Protein AF-E2BTM4-F1 (afdb_monomer_lite)

Sequence (69 aa):
STVLKTMECFKEIGSVNNCPKSGRPAINEEKQLDVLQTFIEGPNSTINRAAQTHDIAPKSVWRILKKNK

Organism: Harpegnathos saltator (NCBI:txid610380)

Foldseek 3Di:
DVVVVLVVCCVVPVDSDDDDPDDDDQDPPVLLVQLVVCCVVPVPDDLVNSCVVSVHDSVNSVVSVVVVD

pLDDT: mean 84.88, std 8.42, range [64.06, 93.31]

Radius of gyration: 18.98 Å; chains: 1; bounding box: 35×22×48 Å

Structure (mmCIF, N/CA/C/O backbone):
data_AF-E2BTM4-F1
#
_entry.id   AF-E2BTM4-F1
#
loop_
_atom_site.group_PDB
_atom_site.id
_atom_site.type_symbol
_atom_site.label_atom_id
_atom_site.label_alt_id
_atom_site.label_comp_id
_atom_site.label_asym_id
_atom_site.label_entity_id
_atom_site.label_seq_id
_atom_site.pdbx_PDB_ins_code
_atom_site.Cartn_x
_atom_site.Cartn_y
_atom_site.Cartn_z
_atom_site.occupancy
_atom_site.B_iso_or_equiv
_atom_site.auth_seq_id
_atom_site.auth_comp_id
_atom_site.auth_asym_id
_atom_site.auth_atom_id
_atom_site.pdbx_PDB_model_num
ATOM 1 N N . SER A 1 1 ? 19.847 -12.587 -32.460 1.00 70.75 1 SER A N 1
ATOM 2 C CA . SER A 1 1 ? 21.089 -11.801 -32.325 1.00 70.75 1 SER A CA 1
ATOM 3 C C . SER A 1 1 ? 20.856 -10.662 -31.346 1.00 70.75 1 SER A C 1
ATOM 5 O O . SER A 1 1 ? 19.824 -10.008 -31.443 1.00 70.75 1 SER A O 1
ATOM 7 N N . THR A 1 2 ? 21.759 -10.453 -30.388 1.00 77.81 2 THR A N 1
ATOM 8 C CA . THR A 1 2 ? 21.668 -9.411 -29.345 1.00 77.81 2 THR A CA 1
ATOM 9 C C . THR A 1 2 ? 21.652 -8.003 -29.947 1.00 77.81 2 THR A C 1
ATOM 11 O O . THR A 1 2 ? 20.919 -7.144 -29.479 1.00 77.81 2 THR A O 1
ATOM 14 N N . VAL A 1 3 ? 22.374 -7.813 -31.056 1.00 83.88 3 VAL A N 1
ATOM 15 C CA . VAL A 1 3 ? 22.511 -6.533 -31.768 1.00 83.88 3 VAL A CA 1
ATOM 16 C C . VAL A 1 3 ? 21.180 -6.029 -32.338 1.00 83.88 3 VAL A C 1
ATOM 18 O O . VAL A 1 3 ? 20.873 -4.850 -32.211 1.00 83.88 3 VAL A O 1
ATOM 21 N N . LEU A 1 4 ? 20.354 -6.916 -32.909 1.00 84.19 4 LEU A N 1
ATOM 22 C CA . LEU A 1 4 ? 19.047 -6.536 -33.470 1.00 84.19 4 LEU A CA 1
ATOM 23 C C . LEU A 1 4 ? 18.094 -6.009 -32.388 1.00 84.19 4 LEU A C 1
ATOM 25 O O . LEU A 1 4 ? 17.475 -4.968 -32.576 1.00 84.19 4 LEU A O 1
ATOM 29 N N . LYS A 1 5 ? 18.059 -6.671 -31.225 1.00 79.00 5 LYS A N 1
ATOM 30 C CA . LYS A 1 5 ? 17.240 -6.244 -30.080 1.00 79.00 5 LYS A CA 1
ATOM 31 C C . LYS A 1 5 ? 17.677 -4.883 -29.541 1.00 79.00 5 LYS A C 1
ATOM 33 O O . LYS A 1 5 ? 16.839 -4.059 -29.198 1.00 79.00 5 LYS A O 1
ATOM 38 N N . THR A 1 6 ? 18.986 -4.628 -29.497 1.00 81.94 6 THR A N 1
ATOM 39 C CA . THR A 1 6 ? 19.519 -3.319 -29.101 1.00 81.94 6 THR A CA 1
ATOM 40 C C . THR A 1 6 ? 19.147 -2.230 -30.110 1.00 81.94 6 THR A C 1
ATOM 42 O O . THR A 1 6 ? 18.791 -1.130 -29.700 1.00 81.94 6 THR A O 1
ATOM 45 N N . MET A 1 7 ? 19.177 -2.524 -31.415 1.00 85.62 7 MET A N 1
ATOM 46 C CA . MET A 1 7 ? 18.754 -1.569 -32.447 1.00 85.62 7 MET A CA 1
ATOM 47 C C . MET A 1 7 ? 17.255 -1.249 -32.380 1.00 85.62 7 MET A C 1
ATOM 49 O O . MET A 1 7 ? 16.884 -0.094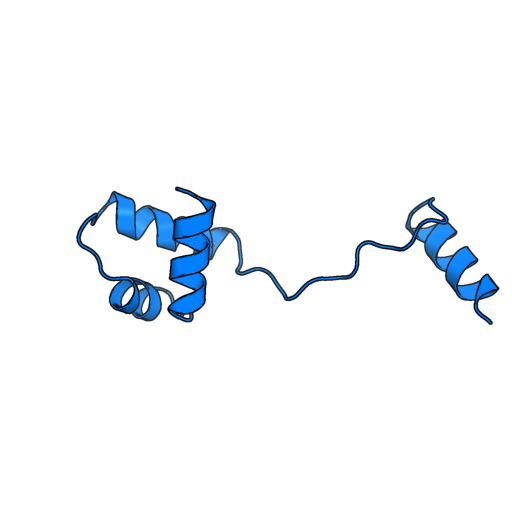 -32.566 1.00 85.62 7 MET A O 1
ATOM 53 N N . GLU A 1 8 ? 16.398 -2.235 -32.111 1.00 84.00 8 GLU A N 1
ATOM 54 C CA . GLU A 1 8 ? 14.955 -2.019 -31.921 1.00 84.00 8 GLU A CA 1
ATOM 55 C C . GLU A 1 8 ? 14.671 -1.187 -30.662 1.00 84.00 8 GLU A C 1
ATOM 57 O O . GLU A 1 8 ? 14.013 -0.155 -30.763 1.00 84.00 8 GLU A O 1
ATOM 62 N N . CYS A 1 9 ? 15.266 -1.535 -29.513 1.00 76.94 9 CYS A N 1
ATOM 63 C CA . CYS A 1 9 ? 15.162 -0.726 -28.289 1.00 76.94 9 CYS A CA 1
ATOM 64 C C . CYS A 1 9 ? 15.647 0.715 -28.491 1.00 76.94 9 CYS A C 1
ATOM 66 O O . CYS A 1 9 ? 15.027 1.650 -27.991 1.00 76.94 9 CYS A O 1
ATOM 68 N N . PHE A 1 10 ? 16.733 0.918 -29.243 1.00 84.25 10 PHE A N 1
ATOM 69 C CA . PHE A 1 10 ? 17.219 2.260 -29.549 1.00 84.25 10 PHE A CA 1
ATOM 70 C C . PHE A 1 10 ? 16.236 3.047 -30.425 1.00 84.25 10 PHE A C 1
ATOM 72 O O . PHE A 1 10 ? 16.054 4.237 -30.199 1.00 84.25 10 PHE A O 1
ATOM 79 N N . LYS A 1 11 ? 15.570 2.404 -31.393 1.00 86.06 11 LYS A N 1
ATOM 80 C CA . LYS A 1 11 ? 14.535 3.064 -32.207 1.00 86.06 11 LYS A CA 1
ATOM 81 C C . LYS A 1 11 ? 13.310 3.469 -31.383 1.00 86.06 11 LYS A C 1
ATOM 83 O O . LYS A 1 11 ? 12.731 4.509 -31.666 1.00 86.06 11 LYS A O 1
ATOM 88 N N . GLU A 1 12 ? 12.929 2.670 -30.390 1.00 82.12 12 GLU A N 1
ATOM 89 C CA . GLU A 1 12 ? 11.753 2.934 -29.549 1.00 82.12 12 GLU A CA 1
ATOM 90 C C . GLU A 1 12 ? 12.025 3.940 -28.420 1.00 82.12 12 GLU A C 1
ATOM 92 O O . GLU A 1 12 ? 11.207 4.819 -28.165 1.00 82.12 12 GLU A O 1
ATOM 97 N N . ILE A 1 13 ? 13.166 3.820 -27.736 1.00 83.56 13 ILE A N 1
ATOM 98 C CA . ILE A 1 13 ? 13.473 4.556 -26.494 1.00 83.56 13 ILE A CA 1
ATOM 99 C C . ILE A 1 13 ? 14.519 5.659 -26.729 1.00 83.56 13 ILE A C 1
ATOM 101 O O . ILE A 1 13 ? 14.685 6.551 -25.900 1.00 83.56 13 ILE A O 1
ATOM 105 N N . GLY A 1 14 ? 15.255 5.613 -27.844 1.00 83.12 14 GLY A N 1
ATOM 106 C CA . GLY A 1 14 ? 16.351 6.545 -28.133 1.00 83.12 14 GLY A CA 1
ATOM 107 C C . GLY A 1 14 ? 17.612 6.294 -27.301 1.00 83.12 14 GLY A C 1
ATOM 108 O O . GLY A 1 14 ? 18.505 7.138 -27.261 1.00 83.12 14 GLY A O 1
ATOM 109 N N . SER A 1 15 ? 17.701 5.151 -26.609 1.00 81.75 15 SER A N 1
ATOM 110 C CA . SER A 1 15 ? 18.824 4.815 -25.730 1.00 81.75 15 SER A CA 1
ATOM 111 C C . SER A 1 15 ? 19.326 3.391 -25.954 1.00 81.75 15 SER A C 1
ATOM 113 O O . SER A 1 15 ? 18.551 2.473 -26.204 1.00 81.75 15 SER A O 1
ATOM 115 N N . VAL A 1 16 ? 20.646 3.218 -25.852 1.00 82.12 16 VAL A N 1
ATOM 116 C CA . VAL A 1 16 ? 21.332 1.911 -25.903 1.00 82.12 16 VAL A CA 1
ATOM 117 C C . VAL A 1 16 ? 21.400 1.267 -24.507 1.00 82.12 16 VAL A C 1
ATOM 119 O O . VAL A 1 16 ? 21.760 0.099 -24.366 1.00 82.12 16 VAL A O 1
ATOM 122 N N . ASN A 1 17 ? 21.037 2.014 -23.459 1.00 82.56 17 ASN A N 1
ATOM 123 C CA . ASN A 1 17 ? 20.980 1.494 -22.100 1.00 82.56 17 ASN A CA 1
ATOM 124 C C . ASN A 1 17 ? 19.861 0.458 -21.950 1.00 82.56 17 ASN A C 1
ATOM 126 O O . ASN A 1 17 ? 18.845 0.498 -22.644 1.00 82.56 17 ASN A O 1
ATOM 130 N N . ASN A 1 18 ? 20.033 -0.454 -20.992 1.00 76.81 18 ASN A N 1
ATOM 131 C CA . ASN A 1 18 ? 18.987 -1.412 -20.657 1.00 76.81 18 ASN A CA 1
ATOM 132 C C . ASN A 1 18 ? 17.697 -0.684 -20.266 1.00 76.81 18 ASN A C 1
ATOM 134 O O . ASN A 1 18 ? 17.715 0.225 -19.433 1.00 76.81 18 ASN A O 1
ATOM 138 N N . CYS A 1 19 ? 16.578 -1.147 -20.820 1.00 67.50 19 CYS A N 1
ATOM 139 C CA . CYS A 1 19 ? 15.258 -0.682 -20.421 1.00 67.50 19 CYS A CA 1
ATOM 140 C C . CYS A 1 19 ? 15.065 -0.906 -18.913 1.00 67.50 19 CYS A C 1
ATOM 142 O O . CYS A 1 19 ? 15.500 -1.947 -18.395 1.00 67.50 19 CYS A O 1
ATOM 144 N N . PRO A 1 20 ? 14.390 0.012 -18.197 1.00 70.06 20 PRO A N 1
ATOM 145 C CA . PRO A 1 20 ? 13.963 -0.270 -16.838 1.00 70.06 20 PRO A CA 1
ATOM 146 C C . PRO A 1 20 ? 13.119 -1.544 -16.870 1.00 70.06 20 PRO A C 1
ATOM 148 O O . PRO A 1 20 ? 12.118 -1.635 -17.580 1.00 70.06 20 PRO A O 1
ATOM 151 N N . LYS A 1 21 ? 13.566 -2.571 -16.143 1.00 72.94 21 LYS A N 1
ATOM 152 C CA . LYS A 1 21 ? 12.841 -3.840 -16.068 1.00 72.94 21 LYS A CA 1
ATOM 153 C C . LYS A 1 21 ? 11.448 -3.541 -15.531 1.00 72.94 21 LYS A C 1
ATOM 155 O O . LYS A 1 21 ? 11.338 -2.926 -14.469 1.00 72.94 21 LYS A O 1
ATOM 160 N N . SER A 1 22 ? 10.405 -3.986 -16.231 1.00 64.06 22 SER A N 1
ATOM 161 C CA . SER A 1 22 ? 9.045 -3.867 -15.715 1.00 64.06 22 SER A CA 1
ATOM 162 C C . SER A 1 22 ? 8.980 -4.620 -14.385 1.00 64.06 22 SER A C 1
ATOM 164 O O . SER 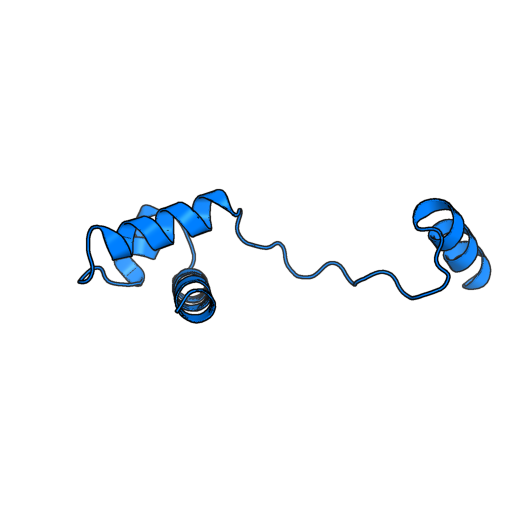A 1 22 ? 9.117 -5.846 -14.338 1.00 64.06 22 SER A O 1
ATOM 166 N N . GLY A 1 23 ? 8.857 -3.877 -13.287 1.00 65.44 23 GLY A N 1
ATOM 167 C CA . GLY A 1 23 ? 8.639 -4.455 -11.969 1.00 65.44 23 GLY A CA 1
ATOM 168 C C . GLY A 1 23 ? 7.286 -5.165 -11.902 1.00 65.44 23 GLY A C 1
ATOM 169 O O . GLY A 1 23 ? 6.509 -5.166 -12.855 1.00 65.44 23 GLY A O 1
ATOM 170 N N . ARG A 1 24 ? 6.976 -5.767 -10.748 1.00 66.75 24 ARG A N 1
ATOM 171 C CA . ARG A 1 24 ? 5.614 -6.270 -10.501 1.00 66.75 24 ARG A CA 1
ATOM 172 C C . ARG A 1 24 ? 4.607 -5.127 -10.681 1.00 66.75 24 ARG A C 1
ATOM 174 O O . ARG A 1 24 ? 4.946 -4.008 -10.286 1.00 66.75 24 ARG A O 1
ATOM 181 N N . PRO A 1 25 ? 3.395 -5.403 -11.199 1.00 65.81 25 PRO A N 1
ATOM 182 C CA . PRO A 1 25 ? 2.370 -4.380 -11.341 1.00 65.81 25 PRO A CA 1
ATOM 183 C C . PRO A 1 25 ? 2.166 -3.686 -9.994 1.00 65.81 25 PRO A C 1
ATOM 185 O O . PRO A 1 25 ? 1.970 -4.336 -8.959 1.00 65.81 25 PRO A O 1
ATOM 188 N N . ALA A 1 26 ? 2.317 -2.365 -10.001 1.00 68.75 26 ALA A N 1
ATOM 189 C CA . ALA A 1 26 ? 1.986 -1.549 -8.850 1.00 68.75 26 ALA A CA 1
ATOM 190 C C . ALA A 1 26 ? 0.472 -1.629 -8.624 1.00 68.75 26 ALA A C 1
ATOM 192 O O . ALA A 1 26 ? -0.297 -1.774 -9.571 1.00 68.75 26 ALA A O 1
ATOM 193 N N . ILE A 1 27 ? 0.041 -1.552 -7.366 1.00 74.81 27 ILE A N 1
ATOM 194 C CA . ILE A 1 27 ? -1.377 -1.310 -7.084 1.00 74.81 27 ILE A CA 1
ATOM 195 C C . ILE A 1 27 ? -1.742 0.035 -7.700 1.00 74.81 27 ILE A C 1
ATOM 197 O O . ILE A 1 27 ? -0.982 0.988 -7.512 1.00 74.81 27 ILE A O 1
ATOM 201 N N . ASN A 1 28 ? -2.882 0.080 -8.394 1.00 82.81 28 A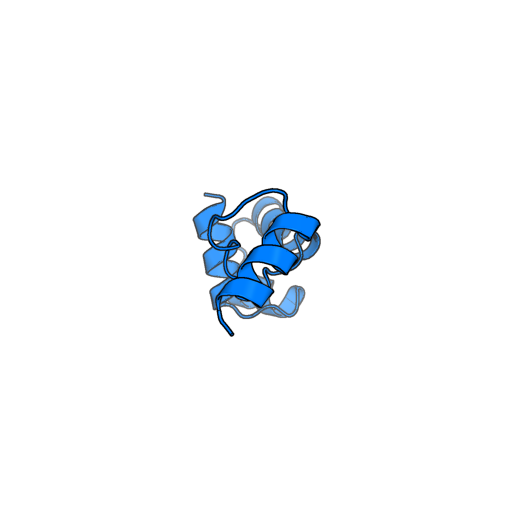SN A N 1
ATOM 202 C CA . ASN A 1 28 ? -3.438 1.287 -9.000 1.00 82.81 28 ASN A CA 1
ATOM 203 C C . ASN A 1 28 ? -3.367 2.462 -8.021 1.00 82.81 28 ASN A C 1
ATOM 205 O O . ASN A 1 28 ? -3.687 2.304 -6.842 1.00 82.81 28 ASN A O 1
ATOM 209 N N . GLU A 1 29 ? -2.944 3.623 -8.508 1.00 83.06 29 GLU A N 1
ATOM 210 C CA . GLU A 1 29 ? -2.730 4.809 -7.673 1.00 83.06 29 GLU A CA 1
ATOM 211 C C . GLU A 1 29 ? -4.008 5.226 -6.934 1.00 83.06 29 GLU A C 1
ATOM 213 O O . GLU A 1 29 ? -3.951 5.511 -5.741 1.00 83.06 29 GLU A O 1
ATOM 218 N N . GLU A 1 30 ? -5.166 5.116 -7.589 1.00 86.88 30 GLU A N 1
ATOM 219 C CA . GLU A 1 30 ? -6.492 5.353 -6.999 1.00 86.88 30 GLU A CA 1
ATOM 220 C C . GLU A 1 30 ? -6.720 4.512 -5.734 1.00 86.88 30 GLU A C 1
ATOM 222 O O . GLU A 1 30 ? -6.979 5.041 -4.657 1.00 86.88 30 GLU A O 1
ATOM 227 N N . LYS A 1 31 ? -6.477 3.198 -5.816 1.00 86.69 31 LYS A N 1
ATOM 228 C CA . LYS A 1 31 ? -6.608 2.293 -4.665 1.00 86.69 31 LYS A CA 1
ATOM 229 C C . LYS A 1 31 ? -5.632 2.627 -3.536 1.00 86.69 31 LYS A C 1
ATOM 231 O O . LYS A 1 31 ? -5.907 2.327 -2.376 1.00 86.69 31 LYS A O 1
ATOM 236 N N . GLN A 1 32 ? -4.462 3.190 -3.850 1.00 89.88 32 GLN A N 1
ATOM 237 C CA . GLN A 1 32 ? -3.531 3.635 -2.811 1.00 89.88 32 GLN A CA 1
ATOM 238 C C . GLN A 1 32 ? -4.078 4.860 -2.075 1.00 89.88 32 GLN A C 1
ATOM 240 O O . GLN A 1 32 ? -3.958 4.914 -0.852 1.00 89.88 32 GLN A O 1
ATOM 245 N N . LEU A 1 33 ? -4.688 5.803 -2.798 1.00 91.19 33 LEU A N 1
ATOM 246 C CA . LEU A 1 33 ? -5.314 6.990 -2.216 1.00 91.19 33 LEU A CA 1
ATOM 247 C C . LEU A 1 33 ? -6.485 6.621 -1.305 1.00 91.19 33 LEU A C 1
ATOM 249 O O . LEU A 1 33 ? -6.510 7.072 -0.162 1.00 91.19 33 LEU A O 1
ATOM 253 N N . ASP A 1 34 ? -7.369 5.727 -1.746 1.00 91.75 34 ASP A N 1
ATOM 254 C CA . ASP A 1 34 ? -8.519 5.286 -0.945 1.00 91.75 34 ASP A CA 1
ATOM 255 C C . ASP A 1 34 ? -8.085 4.625 0.373 1.00 91.75 34 ASP A C 1
ATOM 257 O O . ASP A 1 34 ? -8.647 4.874 1.449 1.00 91.75 34 ASP A O 1
ATOM 261 N N . VAL A 1 35 ? -7.027 3.805 0.312 1.00 91.62 35 VAL A N 1
ATOM 262 C CA . VAL A 1 35 ? -6.421 3.207 1.506 1.00 91.62 35 VAL A CA 1
ATOM 263 C C . VAL A 1 35 ? -5.914 4.297 2.441 1.00 91.62 35 VAL A C 1
ATOM 265 O O . VAL A 1 35 ? -6.229 4.248 3.624 1.00 91.62 35 VAL A O 1
ATOM 268 N N . LEU A 1 36 ? -5.158 5.281 1.948 1.00 92.19 36 LEU A N 1
ATOM 269 C CA . LEU A 1 36 ? -4.626 6.361 2.785 1.00 92.19 36 LEU A CA 1
ATOM 270 C C . LEU A 1 36 ? -5.746 7.194 3.418 1.00 92.19 36 LEU A C 1
ATOM 272 O O . LEU A 1 36 ? -5.704 7.445 4.622 1.00 92.19 36 LEU A O 1
ATOM 276 N N . GLN A 1 37 ? -6.776 7.541 2.647 1.00 92.25 37 GLN A N 1
ATOM 277 C CA . GLN A 1 37 ? -7.930 8.296 3.129 1.00 92.25 37 GLN A CA 1
ATOM 278 C C . GLN A 1 37 ? -8.657 7.570 4.267 1.00 92.25 37 GLN A C 1
ATOM 280 O O . GLN A 1 37 ? -8.985 8.187 5.276 1.00 92.25 37 GLN A O 1
ATOM 285 N N . THR A 1 38 ? -8.789 6.244 4.182 1.00 92.56 38 THR A N 1
ATOM 286 C CA . THR A 1 38 ? -9.397 5.426 5.249 1.00 92.56 38 THR A CA 1
ATOM 287 C C . THR A 1 38 ? -8.683 5.594 6.599 1.00 92.56 38 THR A C 1
ATOM 289 O O . THR A 1 38 ? -9.327 5.621 7.647 1.00 92.56 38 THR A O 1
ATOM 292 N N . PHE A 1 39 ? -7.351 5.715 6.600 1.00 92.12 39 PHE A N 1
ATOM 293 C CA . PHE A 1 39 ? -6.570 5.920 7.829 1.00 92.12 39 PHE A CA 1
ATOM 294 C C . PHE A 1 39 ? -6.533 7.384 8.282 1.00 92.12 39 PHE A C 1
ATOM 296 O O . PHE A 1 39 ? -6.295 7.635 9.461 1.00 92.12 39 PHE A O 1
ATOM 303 N N . ILE A 1 40 ? -6.788 8.336 7.380 1.00 91.25 40 ILE A N 1
ATOM 304 C CA . ILE A 1 40 ? -6.982 9.748 7.732 1.00 91.25 40 ILE A CA 1
ATOM 305 C C . ILE A 1 40 ? -8.337 9.930 8.431 1.00 91.25 40 ILE A C 1
ATOM 307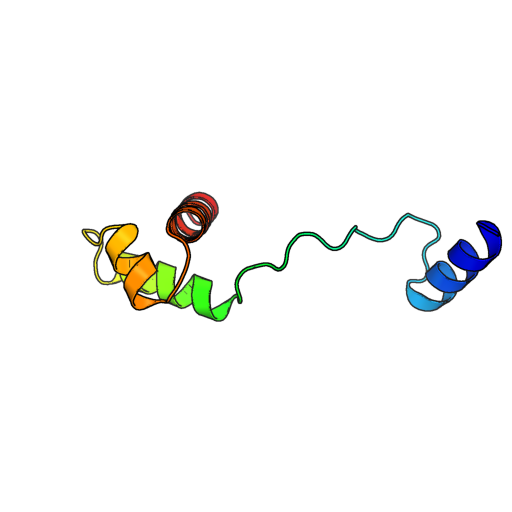 O O . ILE A 1 40 ? -8.398 10.538 9.496 1.00 91.25 40 ILE A O 1
ATOM 311 N N . GLU A 1 41 ? -9.410 9.367 7.871 1.00 91.44 41 GLU A N 1
ATOM 312 C CA . GLU A 1 41 ? -10.768 9.440 8.432 1.00 91.44 41 GLU A CA 1
ATOM 313 C C . GLU A 1 41 ? -10.919 8.598 9.707 1.00 91.44 41 GLU A C 1
ATOM 315 O O . GLU A 1 41 ? -11.616 8.980 10.646 1.00 91.44 41 GLU A O 1
ATOM 320 N N . GLY A 1 42 ? -10.244 7.449 9.758 1.00 88.75 42 GLY A N 1
ATOM 321 C CA . GLY A 1 42 ? -10.270 6.528 10.885 1.00 88.75 42 GLY A CA 1
ATOM 322 C C . GLY A 1 42 ? -8.859 6.123 11.308 1.00 88.75 42 GLY A C 1
ATOM 323 O O . GLY A 1 42 ? -8.420 5.036 10.926 1.00 88.75 42 GLY A O 1
ATOM 324 N N . PRO A 1 43 ? -8.160 6.906 12.149 1.00 85.12 43 PRO A N 1
ATOM 325 C CA . PRO A 1 43 ? -6.779 6.611 12.553 1.00 85.12 43 PRO A CA 1
ATOM 326 C C . PRO A 1 43 ? -6.631 5.297 13.335 1.00 85.12 43 PRO A C 1
ATOM 328 O O . PRO A 1 43 ? -5.562 4.691 13.340 1.00 85.12 43 PRO A O 1
ATOM 331 N N . ASN A 1 44 ? -7.717 4.815 13.947 1.00 88.69 44 ASN A N 1
ATOM 332 C CA . ASN A 1 44 ? -7.760 3.548 14.686 1.00 88.69 44 ASN A CA 1
ATOM 333 C C . ASN A 1 44 ? -8.144 2.339 13.811 1.00 88.69 44 ASN A C 1
ATOM 335 O O . ASN A 1 44 ? -8.347 1.236 14.324 1.00 88.69 44 ASN A O 1
ATOM 339 N N . SER A 1 45 ? -8.287 2.527 12.497 1.00 88.94 45 SER A N 1
ATOM 340 C CA . SER A 1 45 ? -8.579 1.439 11.563 1.00 88.94 45 SER A CA 1
ATOM 341 C C . SER A 1 45 ? -7.444 0.418 11.549 1.00 88.94 45 SER A C 1
ATOM 343 O O . SER A 1 45 ? -6.267 0.762 11.619 1.00 88.94 45 SER A O 1
ATOM 345 N N . THR A 1 46 ? -7.779 -0.865 11.433 1.00 92.94 46 THR A N 1
ATOM 346 C CA . THR A 1 46 ? -6.768 -1.921 11.322 1.00 92.94 46 THR A CA 1
ATOM 347 C C . THR A 1 46 ? -6.419 -2.192 9.861 1.00 92.94 46 THR A C 1
ATOM 349 O O . THR A 1 46 ? -7.255 -2.072 8.965 1.00 92.94 46 THR A O 1
ATOM 352 N N . ILE A 1 47 ? -5.183 -2.637 9.619 1.00 92.50 47 ILE A N 1
ATOM 353 C CA . ILE A 1 47 ? -4.699 -3.023 8.282 1.00 92.50 47 ILE A CA 1
ATOM 354 C C . ILE A 1 47 ? -5.598 -4.095 7.655 1.00 92.50 47 ILE A C 1
ATOM 356 O O . ILE A 1 47 ? -5.909 -4.012 6.472 1.00 92.50 47 ILE A O 1
ATOM 360 N N . ASN A 1 48 ? -6.054 -5.070 8.447 1.00 93.31 48 ASN A N 1
ATOM 361 C CA . ASN A 1 48 ? -6.935 -6.134 7.962 1.00 93.31 48 ASN A CA 1
ATOM 362 C C . ASN A 1 48 ? -8.316 -5.608 7.557 1.00 93.31 48 ASN A C 1
ATOM 364 O O . ASN A 1 48 ? -8.863 -6.069 6.561 1.00 93.31 48 ASN A O 1
ATOM 368 N N . ARG A 1 49 ? -8.857 -4.623 8.284 1.00 93.00 49 ARG A N 1
ATOM 369 C CA . ARG A 1 49 ? -10.133 -3.997 7.930 1.00 93.00 49 ARG A CA 1
ATOM 370 C C . ARG A 1 49 ? -10.016 -3.225 6.617 1.00 93.00 49 ARG A C 1
ATOM 372 O O . ARG A 1 49 ? -10.818 -3.448 5.724 1.00 93.00 49 ARG A O 1
ATOM 379 N N . ALA A 1 50 ? -8.983 -2.396 6.461 1.00 91.62 50 ALA A N 1
ATOM 380 C CA . ALA A 1 50 ? -8.746 -1.661 5.215 1.00 91.62 50 ALA A CA 1
ATOM 381 C C . ALA A 1 50 ? -8.466 -2.596 4.022 1.00 91.62 50 ALA A C 1
ATOM 383 O O . ALA A 1 50 ? -8.933 -2.352 2.914 1.00 91.62 50 ALA A O 1
ATOM 384 N N . ALA A 1 51 ? -7.742 -3.694 4.255 1.00 92.94 51 ALA A N 1
ATOM 385 C CA . ALA A 1 51 ? -7.495 -4.734 3.260 1.00 92.94 51 ALA A CA 1
ATOM 386 C C . ALA A 1 51 ? -8.794 -5.377 2.750 1.00 92.94 51 ALA A C 1
ATOM 388 O O . ALA A 1 51 ? -8.947 -5.567 1.547 1.00 92.94 51 ALA A O 1
ATOM 389 N N . GLN A 1 52 ? -9.732 -5.672 3.654 1.00 92.94 52 GLN A N 1
ATOM 390 C CA . GLN A 1 52 ? -11.046 -6.211 3.298 1.00 92.94 52 GLN A CA 1
ATOM 391 C C . GLN A 1 52 ? -11.910 -5.186 2.557 1.00 92.94 52 GLN A C 1
ATOM 393 O O . GLN A 1 52 ? -12.513 -5.537 1.551 1.00 92.94 52 GLN A O 1
ATOM 398 N N . THR A 1 53 ? -11.944 -3.929 3.014 1.00 92.00 53 THR A N 1
ATOM 399 C CA . THR A 1 53 ? -12.752 -2.869 2.385 1.00 92.00 53 THR A CA 1
ATOM 400 C C . THR A 1 53 ? -12.363 -2.626 0.928 1.00 92.00 53 THR A C 1
ATOM 402 O O . THR A 1 53 ? -13.233 -2.445 0.084 1.00 92.00 53 THR A O 1
ATOM 405 N N . HIS A 1 54 ? -11.062 -2.638 0.631 1.00 89.94 54 HIS A N 1
ATOM 406 C CA . HIS A 1 54 ? -10.536 -2.251 -0.684 1.00 89.94 54 HIS A CA 1
ATOM 407 C C . HIS A 1 54 ? -10.182 -3.439 -1.589 1.00 89.94 54 HIS A C 1
ATOM 409 O O . HIS A 1 54 ? -9.690 -3.242 -2.706 1.00 89.94 54 HIS A O 1
ATOM 415 N N . ASP A 1 55 ? -10.417 -4.665 -1.107 1.00 89.62 55 ASP A N 1
ATOM 416 C CA . ASP A 1 55 ? -10.006 -5.925 -1.737 1.00 89.62 55 ASP A CA 1
ATOM 417 C C . ASP A 1 55 ? -8.511 -5.916 -2.115 1.00 89.62 55 ASP A C 1
ATOM 419 O O . ASP A 1 55 ? -8.097 -6.011 -3.274 1.00 89.62 55 ASP A O 1
ATOM 423 N N . ILE A 1 56 ? -7.669 -5.687 -1.104 1.00 90.25 56 ILE A N 1
ATOM 424 C CA . ILE A 1 56 ? -6.213 -5.593 -1.240 1.00 90.25 56 ILE A CA 1
ATOM 425 C C . ILE A 1 56 ? -5.559 -6.520 -0.223 1.00 90.25 56 ILE A C 1
ATOM 427 O O . ILE A 1 56 ? -5.959 -6.591 0.933 1.00 90.25 56 ILE A O 1
ATOM 431 N N . ALA A 1 57 ? -4.469 -7.184 -0.609 1.00 91.56 57 ALA A N 1
ATOM 432 C CA . ALA A 1 57 ? -3.693 -7.982 0.333 1.00 91.56 57 ALA A CA 1
ATOM 433 C C . ALA A 1 57 ? -3.191 -7.123 1.524 1.00 91.56 57 ALA A C 1
ATOM 435 O O . ALA A 1 57 ? -2.568 -6.080 1.297 1.00 91.56 57 ALA A O 1
ATOM 436 N N . PRO A 1 58 ? -3.315 -7.578 2.787 1.00 93.12 58 PRO A N 1
ATOM 437 C CA . PRO A 1 58 ? -2.869 -6.818 3.965 1.00 93.12 58 PRO A CA 1
ATOM 438 C C . PRO A 1 58 ? -1.406 -6.357 3.894 1.00 93.12 58 PRO A C 1
ATOM 440 O O . PRO A 1 58 ? -1.056 -5.247 4.295 1.00 93.12 58 PRO A O 1
ATOM 443 N N . LYS A 1 59 ? -0.535 -7.185 3.303 1.00 92.44 59 LYS A N 1
ATOM 444 C CA . LYS A 1 59 ? 0.887 -6.868 3.092 1.00 92.44 59 LYS A CA 1
ATOM 445 C C . LYS A 1 59 ? 1.099 -5.665 2.169 1.00 92.44 59 LYS A C 1
ATOM 447 O O . LYS A 1 59 ? 2.089 -4.947 2.309 1.00 92.44 59 LYS A O 1
ATOM 452 N N . SER A 1 60 ? 0.192 -5.456 1.224 1.00 90.44 60 SER A N 1
ATOM 453 C CA . SER A 1 60 ? 0.219 -4.309 0.329 1.00 90.44 60 SER A CA 1
ATOM 454 C C . SER A 1 60 ? -0.262 -3.039 1.021 1.00 90.44 60 SER A C 1
ATOM 456 O O . SER A 1 60 ? 0.411 -2.023 0.894 1.00 90.44 60 SER A O 1
ATOM 458 N N . VAL A 1 61 ? -1.332 -3.108 1.821 1.00 92.12 61 VAL A N 1
ATOM 459 C CA . VAL A 1 61 ? -1.781 -1.988 2.673 1.00 92.12 61 VAL A CA 1
ATOM 460 C C . VAL A 1 61 ? -0.650 -1.537 3.599 1.00 92.12 61 VAL A C 1
ATOM 462 O O . VAL A 1 61 ? -0.304 -0.361 3.632 1.00 92.12 61 VAL A O 1
ATOM 465 N N . TRP A 1 62 ? 0.025 -2.480 4.266 1.00 92.62 62 TRP A N 1
ATOM 46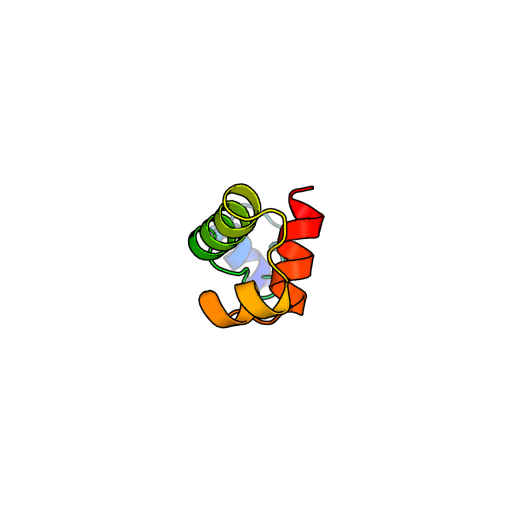6 C CA . TRP A 1 62 ? 1.196 -2.171 5.093 1.00 92.62 62 TRP A CA 1
ATOM 467 C C . TRP A 1 62 ? 2.318 -1.476 4.307 1.00 92.62 62 TRP A C 1
ATOM 469 O O . TRP A 1 62 ? 2.924 -0.524 4.795 1.00 92.62 62 TRP A O 1
ATOM 479 N N . ARG A 1 63 ? 2.594 -1.923 3.074 1.00 91.44 63 ARG A N 1
ATOM 480 C CA . ARG A 1 63 ? 3.605 -1.297 2.211 1.00 91.44 63 ARG A CA 1
ATOM 481 C C . ARG A 1 63 ? 3.209 0.125 1.805 1.00 91.44 63 ARG A C 1
ATOM 483 O O . ARG A 1 63 ? 4.081 0.988 1.801 1.00 91.44 63 ARG A O 1
ATOM 490 N N . ILE A 1 64 ? 1.937 0.355 1.473 1.00 90.69 64 ILE A N 1
ATOM 491 C CA . ILE A 1 64 ? 1.396 1.678 1.125 1.00 90.69 64 ILE A CA 1
ATOM 492 C C . ILE A 1 64 ? 1.573 2.628 2.310 1.00 90.69 64 ILE A C 1
ATOM 494 O O . ILE A 1 64 ? 2.172 3.686 2.150 1.00 90.69 64 ILE A O 1
ATOM 498 N N . LEU A 1 65 ? 1.153 2.213 3.508 1.00 90.31 65 LEU A N 1
ATOM 499 C CA . LEU A 1 65 ? 1.301 3.016 4.722 1.00 90.31 65 LEU A CA 1
ATOM 500 C C . LEU A 1 65 ? 2.768 3.307 5.041 1.00 90.31 65 LEU A C 1
ATOM 502 O O . LEU A 1 65 ? 3.114 4.436 5.349 1.00 90.31 65 LEU A O 1
ATOM 506 N N . LYS A 1 66 ? 3.657 2.314 4.922 1.00 91.50 66 LYS A N 1
ATOM 507 C CA . LYS A 1 66 ? 5.091 2.501 5.183 1.00 91.50 66 LYS A CA 1
ATOM 508 C C . LYS A 1 66 ? 5.768 3.448 4.186 1.00 91.50 66 LYS A C 1
ATOM 510 O O . LYS A 1 66 ? 6.734 4.103 4.555 1.00 91.50 66 LYS A O 1
ATOM 515 N N . LYS A 1 67 ? 5.315 3.477 2.930 1.00 89.12 67 LYS A N 1
ATOM 516 C CA . LYS A 1 67 ? 5.883 4.336 1.879 1.00 89.12 67 LYS A CA 1
ATOM 517 C C . LYS A 1 67 ? 5.436 5.798 2.013 1.00 89.12 67 LYS A C 1
ATOM 519 O O . LYS A 1 67 ? 6.170 6.674 1.579 1.00 89.12 67 LYS A O 1
ATOM 524 N N . ASN A 1 68 ? 4.257 6.030 2.588 1.00 83.69 68 ASN A N 1
ATOM 525 C CA . ASN A 1 68 ? 3.633 7.350 2.729 1.00 83.69 68 ASN A CA 1
ATOM 526 C C . ASN A 1 68 ? 3.610 7.849 4.186 1.00 83.69 68 ASN A C 1
ATOM 528 O O . ASN A 1 68 ? 2.801 8.709 4.523 1.00 83.69 68 ASN A O 1
ATOM 532 N N . LYS A 1 69 ? 4.444 7.267 5.051 1.00 66.56 69 LYS A N 1
ATOM 533 C CA . LYS A 1 69 ? 4.663 7.752 6.414 1.00 66.56 69 LYS A CA 1
ATOM 534 C C . LYS A 1 69 ? 5.797 8.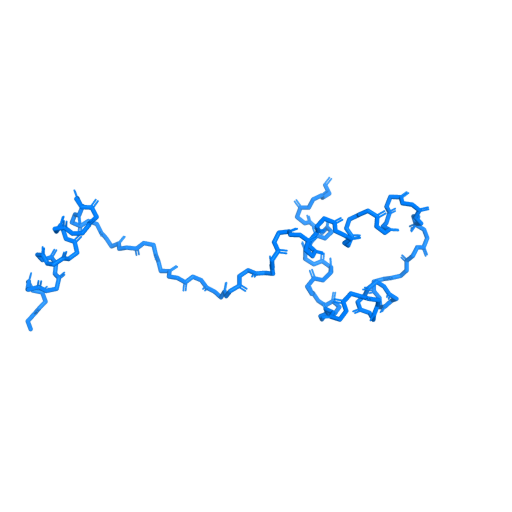764 6.412 1.00 66.56 69 LYS A C 1
ATOM 536 O O . LYS A 1 69 ? 5.681 9.745 7.171 1.00 66.56 69 LYS A O 1
#

Secondary structure (DSSP, 8-state):
-HHHHHHHHHHHHS-SSPPPP--SPPP-HHHHHHHHHHHHH-TT--HHHHHHHHT--HHHHHHHHHH--